Protein AF-H5SHR1-F1 (afdb_monomer_lite)

Foldseek 3Di:
DDPDPCPPPVNVVVVLVVQLVVQLCCQLVVCVVVVHDPVNSNVSSNVSSVCSSVVVVVVVVD

Sequence (62 aa):
MRRYDRDCALCRVMRGMAFSGLGAALGGYSALGLGASKSTALTAAVIGAAIMALGIALRNRR

Radius of gyration: 14.34 Å; chains: 1; bounding box: 33×30×35 Å

Structure (mmCIF, N/CA/C/O backbone):
data_AF-H5SHR1-F1
#
_entry.id   AF-H5SHR1-F1
#
loop_
_atom_site.group_PDB
_atom_site.id
_atom_site.type_symbol
_atom_site.label_atom_id
_atom_site.label_alt_id
_atom_site.label_comp_id
_atom_site.label_asym_id
_atom_site.label_entity_id
_atom_site.label_seq_id
_atom_site.pdbx_PDB_ins_code
_atom_site.Cartn_x
_atom_site.Cartn_y
_atom_site.Cartn_z
_atom_site.occupancy
_atom_site.B_iso_or_equiv
_atom_site.auth_seq_id
_atom_site.auth_comp_id
_atom_site.auth_asym_id
_atom_site.auth_atom_id
_atom_site.pdbx_PDB_model_num
ATOM 1 N N . MET A 1 1 ? -16.574 26.811 6.265 1.00 41.53 1 MET A N 1
ATOM 2 C CA . MET A 1 1 ? -16.058 25.426 6.355 1.00 41.53 1 MET A CA 1
ATOM 3 C C . MET A 1 1 ? -16.923 24.655 7.344 1.00 41.53 1 MET A C 1
ATOM 5 O O . MET A 1 1 ? -16.955 25.023 8.511 1.00 41.53 1 MET A O 1
ATOM 9 N N . ARG A 1 2 ? -17.716 23.682 6.872 1.00 47.25 2 ARG A N 1
ATOM 10 C CA . ARG A 1 2 ? -18.667 22.928 7.710 1.00 47.25 2 ARG A CA 1
ATOM 11 C C . ARG A 1 2 ? -17.906 22.002 8.668 1.00 47.25 2 ARG A C 1
ATOM 13 O O . ARG A 1 2 ? -16.992 21.305 8.236 1.00 47.25 2 ARG A O 1
ATOM 20 N N . ARG A 1 3 ? -18.275 22.024 9.955 1.00 52.00 3 ARG A N 1
ATOM 21 C CA . ARG A 1 3 ? -17.790 21.102 10.995 1.00 52.00 3 ARG A CA 1
ATOM 22 C C . ARG A 1 3 ? -18.243 19.683 10.639 1.00 52.00 3 ARG A C 1
ATOM 24 O O . ARG A 1 3 ? -19.350 19.295 10.987 1.00 52.00 3 ARG A O 1
ATOM 31 N N . TYR A 1 4 ? -17.425 18.944 9.895 1.00 58.03 4 TYR A N 1
ATOM 32 C CA . TYR A 1 4 ? -17.572 17.495 9.809 1.00 58.03 4 TYR A CA 1
ATOM 33 C C . TYR A 1 4 ? -16.981 16.916 11.090 1.00 58.03 4 TYR A C 1
ATOM 35 O O . TYR A 1 4 ? -15.829 17.212 11.424 1.00 58.03 4 TYR A O 1
ATOM 43 N N . ASP A 1 5 ? -17.803 16.163 11.809 1.00 56.19 5 ASP A N 1
ATOM 44 C CA . ASP A 1 5 ? -17.433 15.421 13.004 1.00 56.19 5 ASP A CA 1
ATOM 45 C C . ASP A 1 5 ? -16.120 14.659 12.747 1.00 56.19 5 ASP A C 1
ATOM 47 O O . ASP A 1 5 ? -16.014 13.851 11.817 1.00 56.19 5 ASP A O 1
ATOM 51 N N . ARG A 1 6 ? -15.061 15.030 13.479 1.00 57.94 6 ARG A N 1
ATOM 52 C CA . ARG A 1 6 ? -13.679 14.590 13.213 1.00 57.94 6 ARG A CA 1
ATOM 53 C C . ARG A 1 6 ? -13.451 13.108 13.524 1.00 57.94 6 ARG A C 1
ATOM 55 O O . ARG A 1 6 ? -12.390 12.589 13.176 1.00 57.94 6 ARG A O 1
ATOM 62 N N . ASP A 1 7 ? -14.458 12.437 14.074 1.00 58.12 7 ASP A N 1
ATOM 63 C CA . ASP A 1 7 ? -14.408 11.069 14.577 1.00 58.12 7 ASP A CA 1
ATOM 64 C C . ASP A 1 7 ? -15.312 10.101 13.796 1.00 58.12 7 ASP A C 1
ATOM 66 O O . ASP A 1 7 ? -15.565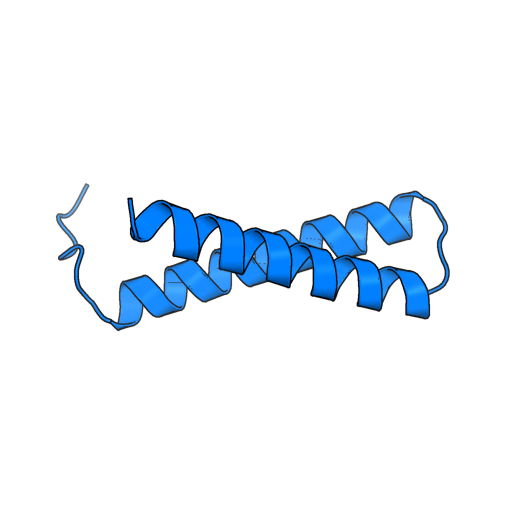 8.976 14.222 1.00 58.12 7 ASP A O 1
ATOM 70 N N . CYS A 1 8 ? -15.740 10.468 12.584 1.00 72.50 8 CYS A N 1
ATOM 71 C CA . CYS A 1 8 ? -16.393 9.516 11.689 1.00 72.50 8 CYS A CA 1
ATOM 72 C C . CYS A 1 8 ? -15.397 8.433 11.228 1.00 72.50 8 CYS A C 1
ATOM 74 O O . CYS A 1 8 ? -14.389 8.732 10.579 1.00 72.50 8 CYS A O 1
ATOM 76 N N . ALA A 1 9 ? -15.710 7.156 11.480 1.00 73.62 9 ALA A N 1
ATOM 77 C CA . ALA A 1 9 ? -14.929 6.010 10.991 1.00 73.62 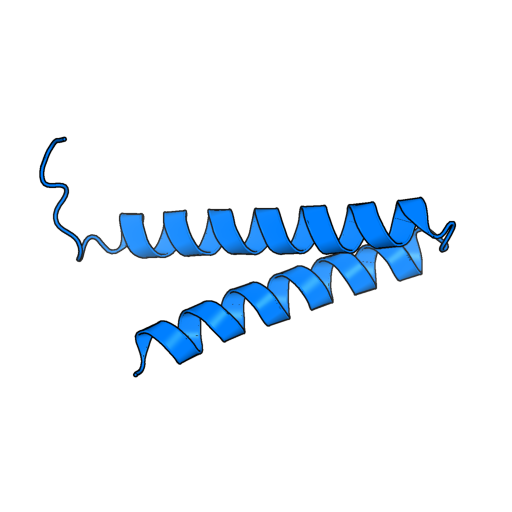9 ALA A CA 1
ATOM 78 C C . ALA A 1 9 ? -14.671 6.095 9.474 1.00 73.62 9 ALA A C 1
ATOM 80 O O . ALA A 1 9 ? -13.563 5.834 9.004 1.00 73.62 9 ALA A O 1
ATOM 81 N N . LEU A 1 10 ? -15.664 6.583 8.724 1.00 76.12 10 LEU A N 1
ATOM 82 C CA . LEU A 1 10 ? -15.564 6.831 7.288 1.00 76.12 10 LEU A CA 1
ATOM 83 C C . LEU A 1 10 ? -14.501 7.889 6.937 1.00 76.12 10 LEU A C 1
ATOM 85 O O . LEU A 1 10 ? -13.774 7.734 5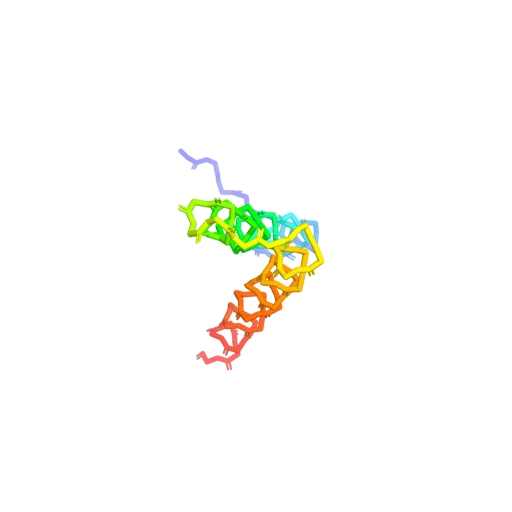.959 1.00 76.12 10 LEU A O 1
ATOM 89 N N . CYS A 1 11 ? -14.362 8.941 7.751 1.00 75.50 11 CYS A N 1
ATOM 90 C CA . CYS A 1 11 ? -13.349 9.980 7.563 1.00 75.50 11 CYS A CA 1
ATOM 91 C C . CYS A 1 11 ? -11.933 9.452 7.824 1.00 75.50 11 CYS A C 1
ATOM 93 O O . CYS A 1 11 ? -11.008 9.838 7.109 1.00 75.50 11 CYS A O 1
ATOM 95 N N . ARG A 1 12 ? -11.746 8.544 8.797 1.00 74.50 12 ARG A N 1
ATOM 96 C CA . ARG A 1 12 ? -10.456 7.852 8.997 1.00 74.50 12 ARG A CA 1
ATOM 97 C C . ARG A 1 12 ? -10.096 6.979 7.802 1.00 74.50 12 ARG A C 1
ATOM 99 O O . ARG A 1 12 ? -8.959 7.039 7.344 1.00 74.50 12 ARG A O 1
ATOM 106 N N . VAL A 1 13 ? -11.059 6.223 7.276 1.00 80.88 13 VAL A N 1
ATOM 107 C CA . VAL A 1 13 ? -10.844 5.349 6.114 1.00 80.88 13 VAL A CA 1
ATOM 108 C C . VAL A 1 13 ? -10.547 6.164 4.854 1.00 80.88 13 VAL A C 1
ATOM 110 O O . VAL A 1 13 ? -9.561 5.883 4.178 1.00 80.88 13 VAL A O 1
ATOM 113 N N . MET A 1 14 ? -11.315 7.224 4.573 1.00 80.88 14 MET A N 1
ATOM 114 C CA . MET A 1 14 ? -11.036 8.131 3.449 1.00 80.88 14 MET A CA 1
ATOM 115 C C . MET A 1 14 ? -9.654 8.767 3.556 1.00 80.88 14 MET A C 1
ATOM 117 O O . MET A 1 14 ? -8.932 8.854 2.566 1.00 80.88 14 MET A O 1
ATOM 121 N N . ARG A 1 15 ? -9.270 9.203 4.760 1.00 79.38 15 ARG A N 1
ATOM 122 C CA . ARG A 1 15 ? -7.951 9.789 4.986 1.00 79.38 15 ARG A CA 1
ATOM 123 C C . ARG A 1 15 ? -6.854 8.750 4.748 1.00 79.38 15 ARG A C 1
ATOM 125 O O . ARG A 1 15 ? -5.917 9.048 4.020 1.00 79.38 15 ARG A O 1
ATOM 132 N N . GLY A 1 16 ? -6.999 7.531 5.271 1.00 76.62 16 GLY A N 1
ATOM 133 C CA . GLY A 1 16 ? -6.079 6.420 5.005 1.00 76.62 16 GLY A CA 1
ATOM 134 C C . GLY A 1 16 ? -5.927 6.124 3.510 1.00 76.62 16 GLY A C 1
ATOM 135 O O . GLY A 1 16 ? -4.810 6.116 3.007 1.00 76.62 16 GLY A O 1
ATOM 136 N N . MET A 1 17 ? -7.043 6.001 2.785 1.00 79.50 17 MET A N 1
ATOM 137 C CA . MET A 1 17 ? -7.061 5.792 1.330 1.00 79.50 17 MET A CA 1
ATOM 138 C C . MET A 1 17 ? -6.354 6.915 0.562 1.00 79.50 17 MET A C 1
ATOM 140 O O . MET A 1 17 ? -5.559 6.636 -0.333 1.00 79.50 17 MET A O 1
ATOM 144 N N . ALA A 1 18 ? -6.592 8.179 0.925 1.00 81.69 18 ALA A N 1
ATOM 145 C CA . ALA A 1 18 ? -5.944 9.317 0.276 1.00 81.69 18 ALA A CA 1
ATOM 146 C C . ALA A 1 18 ? -4.418 9.306 0.476 1.00 81.69 18 ALA A C 1
ATOM 148 O O . ALA A 1 18 ? -3.672 9.547 -0.472 1.00 81.69 18 ALA A O 1
ATOM 149 N N . PHE A 1 19 ? -3.940 8.982 1.682 1.00 81.00 19 PHE A N 1
ATOM 150 C CA . PHE A 1 19 ? -2.504 8.887 1.968 1.00 81.00 19 PHE A CA 1
ATOM 151 C C . PHE A 1 19 ? -1.850 7.654 1.334 1.00 81.00 19 PHE A C 1
ATOM 153 O O . PHE A 1 19 ? -0.733 7.760 0.832 1.00 81.00 19 PHE A O 1
ATOM 160 N N . SER A 1 20 ? -2.536 6.510 1.294 1.00 78.81 20 SER A N 1
ATOM 161 C CA . SER A 1 20 ? -2.058 5.321 0.578 1.00 78.81 20 SER A CA 1
ATOM 162 C C . SER A 1 20 ? -1.975 5.565 -0.930 1.00 78.81 20 SER A C 1
ATOM 164 O O . SER A 1 20 ? -0.974 5.210 -1.544 1.00 78.81 20 SER A O 1
ATOM 166 N N . GLY A 1 21 ? -2.977 6.228 -1.517 1.00 79.56 21 GLY A N 1
ATOM 167 C CA . GLY A 1 21 ? -2.973 6.619 -2.927 1.00 79.56 21 GLY A CA 1
ATOM 168 C C . GLY A 1 21 ? -1.858 7.612 -3.258 1.00 79.56 21 GLY A C 1
ATOM 169 O O . GLY A 1 21 ? -1.160 7.434 -4.252 1.00 79.56 21 GLY A O 1
ATOM 170 N N . LEU A 1 22 ? -1.623 8.607 -2.396 1.00 83.25 22 LEU A N 1
ATOM 171 C CA . LEU A 1 22 ? -0.509 9.550 -2.540 1.00 83.25 22 LEU A CA 1
ATOM 172 C C . LEU A 1 22 ? 0.856 8.865 -2.422 1.00 83.25 22 LEU A C 1
ATOM 174 O O . LEU A 1 22 ? 1.732 9.135 -3.236 1.00 83.25 22 LEU A O 1
ATOM 178 N N . GLY A 1 23 ? 1.040 7.967 -1.453 1.00 78.62 23 GLY A N 1
ATOM 179 C CA . GLY A 1 23 ? 2.293 7.229 -1.286 1.00 78.62 23 GLY A CA 1
ATOM 180 C C . GLY A 1 23 ? 2.571 6.262 -2.439 1.00 78.62 23 GLY A C 1
ATOM 181 O O . GLY A 1 23 ? 3.711 6.170 -2.890 1.00 78.62 23 GLY A O 1
ATOM 182 N N . ALA A 1 24 ? 1.531 5.614 -2.976 1.00 76.38 24 ALA A N 1
ATOM 183 C CA . ALA A 1 24 ? 1.639 4.769 -4.163 1.00 76.38 24 ALA A CA 1
ATOM 184 C C . ALA A 1 24 ? 1.948 5.587 -5.422 1.00 76.38 24 ALA A C 1
ATOM 186 O O . ALA A 1 24 ? 2.823 5.209 -6.198 1.00 76.38 24 ALA A O 1
ATOM 187 N N . ALA A 1 25 ? 1.274 6.726 -5.606 1.00 79.62 25 ALA A N 1
ATOM 188 C CA . ALA A 1 25 ? 1.525 7.625 -6.724 1.00 79.62 25 ALA A CA 1
ATOM 189 C C . ALA A 1 25 ? 2.945 8.195 -6.660 1.00 79.62 25 ALA A C 1
ATOM 191 O O . ALA A 1 25 ? 3.674 8.108 -7.636 1.00 79.62 25 ALA A O 1
ATOM 192 N N . LEU A 1 26 ? 3.382 8.706 -5.508 1.00 81.81 26 LEU A N 1
ATOM 193 C CA . LEU A 1 26 ? 4.729 9.252 -5.346 1.00 81.81 26 LEU A CA 1
ATOM 194 C C . LEU A 1 26 ? 5.806 8.170 -5.480 1.00 81.81 26 LEU A C 1
ATOM 196 O O . LEU A 1 26 ? 6.785 8.390 -6.186 1.00 81.81 26 LEU A O 1
ATOM 200 N N . GLY A 1 27 ? 5.632 6.997 -4.867 1.00 75.75 27 GLY A N 1
ATOM 201 C CA . GLY A 1 27 ? 6.594 5.894 -4.960 1.00 75.75 27 GLY A CA 1
ATOM 202 C C . GLY A 1 27 ? 6.681 5.284 -6.363 1.00 75.75 27 GLY A C 1
ATOM 203 O O . GLY A 1 27 ? 7.774 5.044 -6.866 1.00 75.75 27 GLY A O 1
ATOM 204 N N . GLY A 1 28 ? 5.543 5.099 -7.035 1.00 71.31 28 GLY A N 1
ATOM 205 C CA . GLY A 1 28 ? 5.500 4.574 -8.401 1.00 71.31 28 GLY A CA 1
ATOM 206 C C . GLY A 1 28 ? 5.993 5.582 -9.437 1.00 71.31 28 GLY A C 1
ATOM 207 O O . GLY A 1 28 ? 6.771 5.229 -10.320 1.00 71.31 28 GLY A O 1
ATOM 208 N N . TYR A 1 29 ? 5.588 6.849 -9.312 1.00 74.12 29 TYR A N 1
ATOM 209 C CA . TYR A 1 29 ? 5.981 7.908 -10.243 1.00 74.12 29 TYR A CA 1
ATOM 210 C C . TYR A 1 29 ? 7.459 8.280 -10.092 1.00 74.12 29 TYR A C 1
ATOM 212 O O . TYR A 1 29 ? 8.146 8.456 -11.095 1.00 74.12 29 TYR A O 1
ATOM 220 N N . SER A 1 30 ? 7.983 8.327 -8.860 1.00 73.62 30 SER A N 1
ATOM 221 C CA . SER A 1 30 ? 9.421 8.534 -8.634 1.00 73.62 30 SER A CA 1
ATOM 222 C C . SER A 1 30 ? 10.257 7.380 -9.192 1.00 73.62 30 SER A C 1
ATOM 224 O O . SER A 1 30 ? 11.255 7.626 -9.861 1.00 73.62 30 SER A O 1
ATOM 226 N N . ALA A 1 31 ? 9.828 6.129 -9.023 1.00 67.56 31 ALA A N 1
ATOM 227 C CA . ALA A 1 31 ? 10.552 4.983 -9.567 1.00 67.56 31 ALA A CA 1
ATOM 228 C C . ALA A 1 31 ? 10.518 4.904 -11.105 1.00 67.56 31 ALA A C 1
ATOM 230 O O . ALA A 1 31 ? 11.518 4.528 -11.718 1.00 67.56 31 ALA A O 1
ATOM 231 N N . LEU A 1 32 ? 9.406 5.297 -11.738 1.00 67.38 32 LEU A N 1
ATOM 232 C CA . LEU A 1 32 ? 9.321 5.419 -13.198 1.00 67.38 32 LEU A CA 1
ATOM 233 C C . LEU A 1 32 ? 10.188 6.572 -13.729 1.00 67.38 32 LEU A C 1
ATOM 235 O O . LEU A 1 32 ? 10.836 6.415 -14.760 1.00 67.38 32 LEU A O 1
ATOM 239 N N . GLY A 1 33 ? 10.255 7.699 -13.010 1.00 72.31 33 GLY A N 1
ATOM 240 C CA . GLY A 1 33 ? 11.108 8.840 -13.362 1.00 72.31 33 GLY A CA 1
ATOM 241 C C . GLY A 1 33 ? 12.611 8.543 -13.291 1.00 72.31 33 GLY A C 1
ATOM 242 O O . GLY A 1 33 ? 13.378 9.123 -14.052 1.00 72.31 33 GLY A O 1
ATOM 243 N N . LEU A 1 34 ? 13.032 7.604 -12.436 1.00 74.81 34 LEU A N 1
ATOM 244 C CA . LEU A 1 34 ? 14.416 7.111 -12.366 1.00 74.81 34 LEU A CA 1
ATOM 245 C C . LEU A 1 34 ? 14.725 5.966 -13.357 1.00 74.81 34 LEU A C 1
ATOM 247 O O . LEU A 1 34 ? 15.819 5.407 -13.319 1.00 74.81 34 LEU A O 1
ATOM 251 N N . GLY A 1 35 ? 13.793 5.607 -14.250 1.00 63.47 35 GLY A N 1
ATOM 252 C CA . GLY A 1 35 ? 14.014 4.585 -15.282 1.00 63.47 35 GLY A CA 1
ATOM 253 C C . GLY A 1 35 ? 14.046 3.143 -14.761 1.00 63.47 35 GLY A C 1
ATOM 254 O O . GLY A 1 35 ? 14.559 2.254 -15.440 1.00 63.47 35 GLY A O 1
ATOM 255 N N . ALA A 1 36 ? 13.517 2.885 -13.561 1.00 60.91 36 ALA A N 1
ATOM 256 C CA . ALA A 1 36 ? 13.527 1.556 -12.962 1.00 60.91 36 ALA A CA 1
ATOM 257 C C . ALA A 1 36 ? 12.474 0.625 -13.597 1.00 60.91 36 ALA A C 1
ATOM 259 O O . ALA A 1 36 ? 11.360 1.036 -13.928 1.00 60.91 36 ALA A O 1
ATOM 260 N N . SER A 1 37 ? 12.812 -0.663 -13.729 1.00 66.94 37 SER A N 1
ATOM 261 C CA . SER A 1 37 ? 11.912 -1.707 -14.241 1.00 66.94 37 SER A CA 1
ATOM 262 C C . SER A 1 37 ? 10.562 -1.728 -13.512 1.00 66.94 37 SER A C 1
ATOM 264 O O . SER A 1 37 ? 10.495 -1.508 -12.304 1.00 66.94 37 SER A O 1
ATOM 266 N N . LYS A 1 38 ? 9.477 -2.074 -14.228 1.00 62.94 38 LYS A N 1
ATOM 267 C CA . LYS A 1 38 ? 8.090 -2.113 -13.702 1.00 62.94 38 LYS A CA 1
ATOM 268 C C . LYS A 1 38 ? 7.955 -2.851 -12.361 1.00 62.94 38 LYS A C 1
ATOM 270 O O . LYS A 1 38 ? 7.171 -2.434 -11.514 1.00 62.94 38 LYS A O 1
ATOM 275 N N . SER A 1 39 ? 8.743 -3.907 -12.148 1.00 66.00 39 SER A N 1
ATOM 276 C CA . SER A 1 39 ? 8.773 -4.645 -10.878 1.00 66.00 39 SER A CA 1
ATOM 277 C C . SER A 1 39 ? 9.276 -3.792 -9.709 1.00 66.00 39 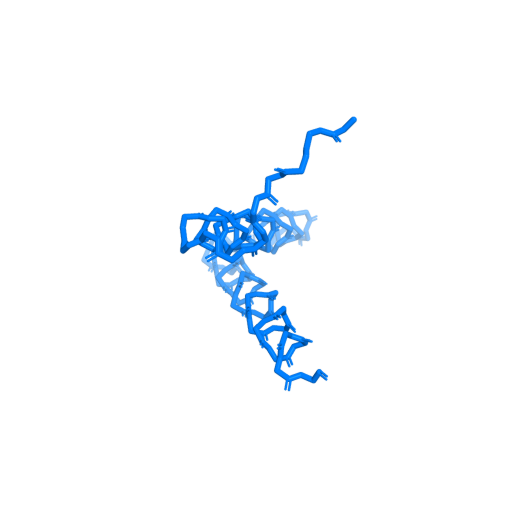SER A C 1
ATOM 279 O O . SER A 1 39 ? 8.721 -3.858 -8.617 1.00 66.00 39 SER A O 1
ATOM 281 N N . THR A 1 40 ? 10.297 -2.967 -9.938 1.00 70.81 40 THR A N 1
ATOM 282 C CA . THR A 1 40 ? 10.892 -2.068 -8.943 1.00 70.81 40 THR A CA 1
ATOM 283 C C . THR A 1 40 ? 10.006 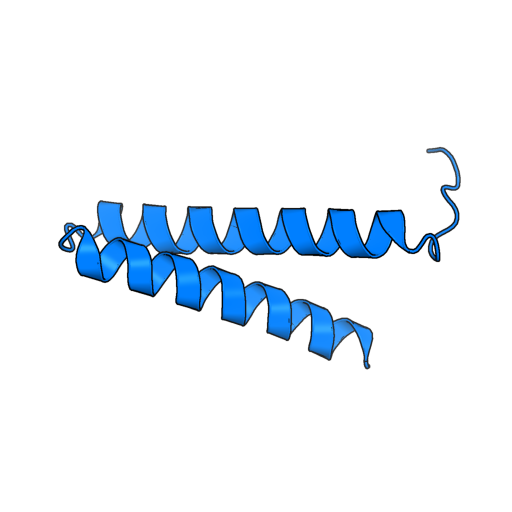-0.850 -8.679 1.00 70.81 40 THR A C 1
ATOM 285 O O . THR A 1 40 ? 9.954 -0.343 -7.564 1.00 70.81 40 THR A O 1
ATOM 288 N N . ALA A 1 41 ? 9.260 -0.396 -9.690 1.00 64.31 41 ALA A N 1
ATOM 289 C CA . ALA A 1 41 ? 8.298 0.691 -9.528 1.00 64.31 41 ALA A CA 1
ATOM 290 C C . ALA A 1 41 ? 7.089 0.286 -8.674 1.00 64.31 41 ALA A C 1
ATOM 292 O O . ALA A 1 41 ? 6.631 1.066 -7.842 1.00 64.31 41 ALA A O 1
ATOM 293 N N . LEU A 1 42 ? 6.607 -0.949 -8.830 1.00 72.25 42 LEU A N 1
ATOM 294 C CA . LEU A 1 42 ? 5.533 -1.491 -7.998 1.00 72.25 42 LEU A CA 1
ATOM 295 C C . LEU A 1 42 ? 5.980 -1.673 -6.546 1.00 72.25 42 LEU A C 1
ATOM 297 O O . LEU A 1 42 ? 5.247 -1.298 -5.633 1.00 72.25 42 LEU A O 1
ATOM 301 N N . THR A 1 43 ? 7.188 -2.187 -6.310 1.00 76.81 43 THR A N 1
ATOM 302 C CA . THR A 1 43 ? 7.710 -2.313 -4.943 1.00 76.81 43 THR A CA 1
ATOM 303 C C . THR A 1 43 ? 7.947 -0.948 -4.305 1.00 76.81 43 THR A C 1
ATOM 305 O O . THR A 1 43 ? 7.533 -0.744 -3.166 1.00 76.81 43 THR A O 1
ATOM 308 N N . ALA A 1 44 ? 8.506 0.021 -5.034 1.00 72.75 44 ALA A N 1
ATOM 309 C CA . ALA A 1 44 ? 8.664 1.392 -4.549 1.00 72.75 44 ALA A CA 1
ATOM 310 C C . ALA A 1 44 ? 7.317 2.074 -4.249 1.00 72.75 44 ALA A C 1
ATOM 312 O O . ALA A 1 44 ? 7.192 2.765 -3.238 1.00 72.75 44 ALA A O 1
ATOM 313 N N . ALA A 1 45 ? 6.286 1.841 -5.068 1.00 68.81 45 ALA A N 1
ATOM 314 C CA . ALA A 1 45 ? 4.931 2.330 -4.822 1.00 68.81 45 ALA A CA 1
ATOM 315 C C . ALA A 1 45 ? 4.316 1.728 -3.549 1.00 68.81 45 ALA A C 1
ATOM 317 O O . ALA A 1 45 ? 3.785 2.460 -2.717 1.00 68.81 45 ALA A O 1
ATOM 318 N N . VAL A 1 46 ? 4.411 0.408 -3.364 1.00 76.69 46 VAL A N 1
ATOM 319 C CA . VAL A 1 46 ? 3.847 -0.280 -2.189 1.00 76.69 46 VAL A CA 1
ATOM 320 C C . VAL A 1 46 ? 4.589 0.116 -0.913 1.00 76.69 46 VAL A C 1
ATOM 322 O O . VAL A 1 46 ? 3.956 0.388 0.106 1.00 76.69 46 VAL A O 1
ATOM 325 N N . ILE A 1 47 ? 5.919 0.218 -0.968 1.00 80.94 47 ILE A N 1
ATOM 326 C CA . ILE A 1 47 ? 6.738 0.662 0.165 1.00 80.94 47 ILE A CA 1
ATOM 327 C C . ILE A 1 47 ? 6.445 2.133 0.489 1.00 80.94 47 ILE A C 1
ATOM 329 O O . ILE A 1 47 ? 6.231 2.469 1.652 1.00 80.94 47 ILE A O 1
ATOM 333 N N . GLY A 1 48 ? 6.349 3.004 -0.519 1.00 76.69 48 GLY A N 1
ATOM 334 C CA . GLY A 1 48 ? 5.972 4.409 -0.342 1.00 76.69 48 GLY A CA 1
ATOM 335 C C . GLY A 1 48 ? 4.578 4.577 0.272 1.00 76.69 48 GLY A C 1
ATOM 336 O O . GLY A 1 48 ? 4.396 5.371 1.198 1.00 76.69 48 GLY A O 1
ATOM 337 N N . ALA A 1 49 ? 3.606 3.775 -0.173 1.00 75.06 49 ALA A N 1
ATOM 338 C CA . ALA A 1 49 ? 2.263 3.726 0.398 1.00 75.06 49 ALA A CA 1
ATOM 339 C C . ALA A 1 49 ? 2.264 3.233 1.852 1.00 75.06 49 ALA A C 1
ATOM 341 O O . ALA A 1 49 ? 1.588 3.823 2.696 1.00 75.06 49 ALA A O 1
ATOM 342 N N . ALA A 1 50 ? 3.045 2.194 2.162 1.00 75.31 50 ALA A N 1
ATOM 343 C CA . ALA A 1 50 ? 3.159 1.640 3.507 1.00 75.31 50 ALA A CA 1
ATOM 344 C C . ALA A 1 50 ? 3.817 2.629 4.479 1.00 75.31 50 ALA A C 1
ATOM 346 O O . ALA A 1 50 ? 3.279 2.858 5.559 1.00 75.31 50 ALA A O 1
ATOM 347 N N . ILE A 1 51 ? 4.928 3.266 4.092 1.00 80.56 51 ILE A N 1
ATOM 348 C CA . ILE A 1 51 ? 5.640 4.246 4.928 1.00 80.56 51 ILE A CA 1
ATOM 349 C C . ILE A 1 51 ? 4.760 5.464 5.198 1.00 80.56 51 ILE A C 1
ATOM 351 O O . ILE A 1 51 ? 4.682 5.912 6.342 1.00 80.56 51 ILE A O 1
ATOM 355 N N . MET A 1 52 ? 4.065 5.990 4.182 1.00 77.12 52 MET A N 1
ATOM 356 C CA . MET A 1 52 ? 3.134 7.095 4.405 1.00 77.12 52 MET A CA 1
ATOM 357 C C . MET A 1 52 ? 2.007 6.678 5.342 1.00 77.12 52 MET A C 1
ATOM 359 O O . MET A 1 52 ? 1.800 7.363 6.338 1.00 77.12 52 MET A O 1
ATOM 363 N N . ALA A 1 53 ? 1.334 5.554 5.077 1.00 75.06 53 ALA A N 1
ATOM 364 C CA . ALA A 1 53 ? 0.214 5.070 5.885 1.00 75.06 53 ALA A CA 1
ATOM 365 C C . ALA A 1 53 ? 0.603 4.782 7.348 1.00 75.06 53 ALA A C 1
ATOM 367 O O . ALA A 1 53 ? -0.127 5.156 8.267 1.00 75.06 53 ALA A O 1
ATOM 368 N N . LEU A 1 54 ? 1.772 4.184 7.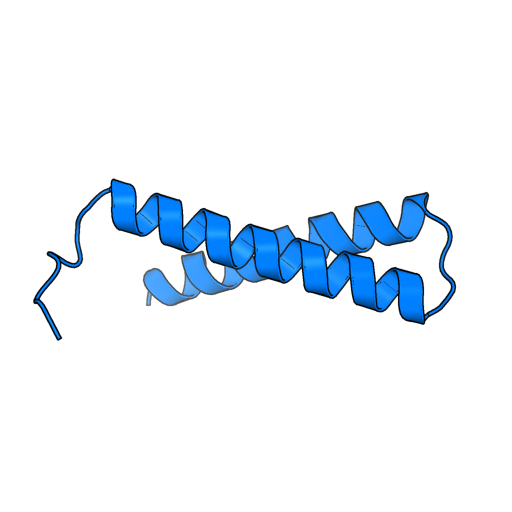586 1.00 77.25 54 LEU A N 1
ATOM 369 C CA . LEU A 1 54 ? 2.309 3.976 8.933 1.00 77.25 54 LEU A CA 1
ATOM 370 C C . LEU A 1 54 ? 2.761 5.283 9.588 1.00 77.25 54 LEU A C 1
ATOM 372 O O . LEU A 1 54 ? 2.509 5.486 10.773 1.00 77.25 54 LEU A O 1
ATOM 376 N N . GLY A 1 55 ? 3.378 6.196 8.837 1.00 75.69 55 GLY A N 1
ATOM 377 C CA . GLY A 1 55 ? 3.835 7.488 9.348 1.00 75.69 55 GLY A CA 1
ATOM 378 C C . GLY A 1 55 ? 2.687 8.360 9.861 1.00 75.69 55 GLY A C 1
ATOM 379 O O . GLY A 1 55 ? 2.779 8.930 10.949 1.00 75.69 55 GLY A O 1
ATOM 380 N N . ILE A 1 56 ? 1.567 8.420 9.133 1.00 70.06 56 ILE A N 1
ATOM 381 C CA . ILE A 1 56 ? 0.341 9.076 9.622 1.00 70.06 56 ILE A CA 1
ATOM 382 C C . ILE A 1 56 ? -0.339 8.298 10.755 1.00 70.06 56 ILE A C 1
ATOM 384 O O . ILE A 1 56 ? -0.845 8.935 11.679 1.00 70.06 56 ILE A O 1
ATOM 388 N N . ALA A 1 57 ? -0.333 6.960 10.742 1.00 69.12 57 ALA A N 1
ATOM 389 C CA . ALA A 1 57 ? -0.904 6.161 11.832 1.00 69.12 57 ALA A CA 1
ATOM 390 C C . ALA A 1 57 ? -0.150 6.353 13.163 1.00 69.12 57 ALA A C 1
ATOM 392 O O . ALA A 1 57 ? -0.778 6.538 14.205 1.00 69.12 57 ALA A O 1
ATOM 393 N N . LEU A 1 58 ? 1.187 6.383 13.127 1.00 67.56 58 LEU A N 1
ATOM 394 C CA . LEU A 1 58 ? 2.040 6.657 14.289 1.00 67.56 58 LEU A CA 1
ATOM 395 C C . LEU A 1 58 ? 1.898 8.103 14.774 1.00 67.56 58 LEU A C 1
ATOM 397 O O . LEU A 1 58 ? 1.858 8.354 15.975 1.00 67.56 58 LEU A O 1
ATOM 401 N N . ARG A 1 59 ? 1.761 9.061 13.853 1.00 66.31 59 ARG A N 1
ATOM 402 C CA . ARG A 1 59 ? 1.566 10.478 14.190 1.00 66.31 59 ARG A CA 1
ATOM 403 C C . ARG A 1 59 ? 0.198 10.783 14.791 1.00 66.31 59 ARG A C 1
ATOM 405 O O . ARG A 1 59 ? 0.084 11.755 15.515 1.00 66.31 59 ARG A O 1
ATOM 412 N N . ASN A 1 60 ? -0.815 9.964 14.519 1.00 64.00 60 ASN A N 1
ATOM 413 C CA . ASN A 1 60 ? -2.122 10.062 15.172 1.00 64.00 60 ASN A CA 1
ATOM 414 C C . ASN A 1 60 ? -2.142 9.417 16.575 1.00 64.00 60 ASN A C 1
ATOM 416 O O . ASN A 1 60 ? -3.133 9.539 17.288 1.00 64.00 60 ASN A O 1
ATOM 420 N N . ARG A 1 61 ? -1.099 8.664 16.952 1.00 57.47 61 ARG A N 1
ATOM 421 C CA . ARG A 1 61 ? -0.949 8.039 18.279 1.00 57.47 61 ARG A CA 1
ATOM 422 C C . ARG A 1 61 ? -0.139 8.891 19.271 1.00 57.47 61 ARG A C 1
ATOM 424 O O . ARG A 1 61 ? -0.122 8.529 20.444 1.00 57.47 61 ARG A O 1
ATOM 431 N N . ARG A 1 62 ? 0.522 9.962 18.818 1.00 49.09 62 ARG A N 1
ATOM 432 C CA . ARG A 1 62 ? 1.095 11.025 19.664 1.00 49.09 62 ARG A CA 1
ATOM 433 C C . ARG A 1 62 ? 0.138 12.204 19.733 1.00 49.09 62 ARG A C 1
ATOM 435 O O . ARG A 1 62 ? 0.170 12.881 20.777 1.00 49.09 62 ARG A O 1
#

pLDDT: mean 70.94, std 9.26, range [41.53, 83.25]

Secondary structure (DSSP, 8-state):
-----TT-HHHHHHHHHHHHHHHHHHHHHHHHHTT--HHHHHHHHHHHHHHHHHHHHHHT--